Protein AF-A0AA35TMF4-F1 (afdb_monomer)

InterPro domains:
  IPR008631 Glycogen synthase [PF05693] (1-82)
  IPR008631 Glycogen synthase [PTHR10176] (1-85)

pLDDT: mean 75.42, std 18.81, range [42.94, 97.75]

Organism: Geodia barretti (NCBI:txid519541)

Radius of gyration: 23.65 Å; Cα contacts (8 Å, |Δi|>4): 12; chains: 1; bounding box: 67×36×55 Å

Solvent-accessible surface area (backbone atoms only — not comparable to full-atom values): 6091 Å² total; per-residue (Å²): 107,71,72,67,72,70,51,51,74,68,55,51,54,52,51,48,60,56,54,58,65,53,49,63,70,74,30,64,80,56,53,46,50,56,57,54,49,50,54,52,53,49,46,47,69,77,41,43,79,77,45,58,63,66,51,72,82,48,79,86,66,72,78,64,84,70,64,75,72,87,70,77,79,78,58,90,84,55,76,80,77,79,73,83,79,76,82,78,84,83,86,132

Structure (mmCIF, N/CA/C/O backbone):
data_AF-A0AA35TMF4-F1
#
_entry.id   AF-A0AA35TMF4-F1
#
loop_
_atom_site.group_PDB
_atom_site.id
_atom_site.type_symbol
_atom_site.label_atom_id
_atom_site.label_alt_id
_atom_site.label_comp_id
_atom_site.label_asym_id
_atom_site.label_entity_id
_atom_site.label_seq_id
_atom_site.pdbx_PDB_ins_code
_atom_site.Cartn_x
_atom_site.Cartn_y
_atom_site.Cartn_z
_atom_site.occupancy
_atom_site.B_iso_or_equiv
_atom_site.auth_seq_id
_atom_site.auth_comp_id
_atom_site.auth_asym_id
_atom_site.auth_atom_id
_atom_site.pdbx_PDB_model_num
ATOM 1 N N . MET A 1 1 ? 9.725 12.419 -15.929 1.00 88.06 1 MET A N 1
ATOM 2 C CA . MET A 1 1 ? 9.084 11.994 -17.198 1.00 88.06 1 MET A CA 1
ATOM 3 C C . MET A 1 1 ? 10.100 11.608 -18.267 1.00 88.06 1 MET A C 1
ATOM 5 O O . MET A 1 1 ? 9.965 10.519 -18.802 1.00 88.06 1 MET A O 1
ATOM 9 N N . PHE A 1 2 ? 11.145 12.407 -18.526 1.00 94.81 2 PHE A N 1
ATOM 10 C CA . PHE A 1 2 ? 12.210 12.052 -19.485 1.00 94.81 2 PHE A CA 1
ATOM 11 C C . PHE A 1 2 ? 12.851 10.673 -19.220 1.00 94.81 2 PHE A C 1
ATOM 13 O O . PHE A 1 2 ? 12.924 9.848 -20.124 1.00 94.81 2 PHE A O 1
ATOM 20 N N . GLU A 1 3 ? 13.195 10.373 -17.965 1.00 93.75 3 GLU A N 1
ATOM 21 C CA . GLU A 1 3 ? 13.762 9.072 -17.564 1.00 93.75 3 GLU A CA 1
ATOM 22 C C . GLU A 1 3 ? 12.813 7.885 -17.758 1.00 93.75 3 GLU A C 1
ATOM 24 O O . GLU A 1 3 ? 13.252 6.767 -17.998 1.00 93.75 3 GLU A O 1
ATOM 29 N N . PHE A 1 4 ? 11.502 8.110 -17.646 1.00 93.75 4 PHE A N 1
ATOM 30 C CA . PHE A 1 4 ? 10.509 7.066 -17.890 1.00 93.75 4 PHE A CA 1
ATOM 31 C C . PHE A 1 4 ? 10.425 6.749 -19.387 1.00 93.75 4 PHE A C 1
ATOM 33 O O . PHE A 1 4 ? 10.381 5.583 -19.781 1.00 93.75 4 PHE A O 1
ATOM 40 N N . CYS A 1 5 ? 10.478 7.786 -20.228 1.00 96.44 5 CYS A N 1
ATOM 41 C CA . CYS A 1 5 ? 10.482 7.638 -21.680 1.00 96.44 5 CYS A CA 1
ATOM 42 C C . CYS A 1 5 ? 11.766 6.976 -22.204 1.00 96.44 5 CYS A C 1
ATOM 44 O O . CYS A 1 5 ? 11.712 6.278 -23.214 1.00 96.44 5 CYS A O 1
ATOM 46 N N . SER A 1 6 ? 12.903 7.149 -21.522 1.00 96.50 6 SER A N 1
ATOM 47 C CA . SER A 1 6 ? 14.190 6.567 -21.925 1.00 96.50 6 SER A CA 1
ATOM 48 C C . SER A 1 6 ? 14.403 5.114 -21.476 1.00 96.50 6 SER A C 1
ATOM 50 O O . SER A 1 6 ? 15.430 4.514 -21.797 1.00 96.50 6 SER A O 1
ATOM 52 N N . GLN A 1 7 ? 13.448 4.502 -20.766 1.00 96.50 7 GLN A N 1
ATOM 53 C CA . GLN A 1 7 ? 13.576 3.117 -20.315 1.00 96.50 7 GLN A CA 1
ATOM 54 C C . GLN A 1 7 ? 13.588 2.124 -21.479 1.00 96.50 7 GLN A C 1
ATOM 56 O O . GLN A 1 7 ? 12.812 2.222 -22.428 1.00 96.50 7 GLN A O 1
ATOM 61 N N . THR A 1 8 ? 14.388 1.070 -21.358 1.00 97.75 8 THR A N 1
ATOM 62 C CA . THR A 1 8 ? 14.332 -0.091 -22.255 1.00 97.75 8 THR A CA 1
ATOM 63 C C . THR A 1 8 ? 13.056 -0.911 -22.032 1.00 97.75 8 THR A C 1
ATOM 65 O O . THR A 1 8 ? 12.442 -0.882 -20.961 1.00 97.75 8 THR A O 1
ATOM 68 N N . ARG A 1 9 ? 12.675 -1.740 -23.017 1.00 96.94 9 ARG A N 1
ATOM 69 C CA . ARG A 1 9 ? 11.545 -2.682 -22.880 1.00 96.94 9 ARG A CA 1
ATOM 70 C C . ARG A 1 9 ? 11.673 -3.561 -21.629 1.00 96.94 9 ARG A C 1
ATOM 72 O O . ARG A 1 9 ? 10.686 -3.769 -20.928 1.00 96.94 9 ARG A O 1
ATOM 79 N N . ARG A 1 10 ? 12.884 -4.048 -21.331 1.00 97.38 10 ARG A N 1
ATOM 80 C CA . ARG A 1 10 ? 13.156 -4.898 -20.161 1.00 97.38 10 ARG A CA 1
ATOM 81 C C . ARG A 1 10 ? 12.903 -4.157 -18.847 1.00 97.38 10 ARG A C 1
ATOM 83 O O . ARG A 1 10 ? 12.248 -4.707 -17.967 1.00 97.38 10 ARG A O 1
ATOM 90 N N . GLN A 1 11 ? 13.381 -2.919 -18.725 1.00 96.44 11 GLN A N 1
ATOM 91 C CA . GLN A 1 11 ? 13.165 -2.092 -17.532 1.00 96.44 11 GLN A CA 1
ATOM 92 C C . GLN A 1 11 ? 11.676 -1.814 -17.301 1.00 96.44 11 GLN A C 1
ATOM 94 O O . GLN A 1 11 ? 11.208 -2.001 -16.181 1.00 96.44 11 GLN A O 1
ATOM 99 N N . ARG A 1 12 ? 10.916 -1.494 -18.359 1.00 97.50 12 ARG A N 1
ATOM 100 C CA . ARG A 1 12 ? 9.462 -1.276 -18.259 1.00 97.50 12 ARG A CA 1
ATOM 101 C C . ARG A 1 12 ? 8.709 -2.515 -17.778 1.00 97.50 12 ARG A C 1
ATOM 103 O O . ARG A 1 12 ? 7.850 -2.406 -16.910 1.00 97.50 12 ARG A O 1
ATOM 110 N N . ILE A 1 13 ? 9.041 -3.699 -18.302 1.00 97.06 13 ILE A N 1
ATOM 111 C CA . ILE A 1 13 ? 8.417 -4.961 -17.865 1.00 97.06 13 ILE A CA 1
ATOM 112 C C . ILE A 1 13 ? 8.712 -5.224 -16.383 1.00 97.06 13 ILE A C 1
ATOM 114 O O . ILE A 1 13 ? 7.800 -5.563 -15.632 1.00 97.06 13 ILE A O 1
ATOM 118 N N . ILE A 1 14 ? 9.963 -5.037 -15.946 1.00 94.50 14 ILE A N 1
ATOM 119 C CA . ILE A 1 14 ? 10.348 -5.208 -14.538 1.00 94.50 14 ILE A CA 1
ATOM 120 C C . ILE A 1 14 ? 9.613 -4.202 -13.652 1.00 94.50 14 ILE A C 1
ATOM 122 O O . ILE A 1 14 ? 9.077 -4.596 -12.618 1.00 94.50 14 ILE A O 1
ATOM 126 N N . GLN A 1 15 ? 9.574 -2.927 -14.045 1.00 94.94 15 GLN A N 1
ATOM 127 C CA . GLN A 1 15 ? 8.875 -1.893 -13.290 1.00 94.94 15 GLN A CA 1
ATOM 128 C C . GLN A 1 15 ? 7.387 -2.224 -13.172 1.00 94.94 15 GLN A C 1
ATOM 130 O O . GLN A 1 15 ? 6.883 -2.238 -12.056 1.00 94.94 15 GLN A O 1
ATOM 135 N N . ARG A 1 16 ? 6.718 -2.604 -14.271 1.00 96.44 16 ARG A N 1
ATOM 136 C CA . ARG A 1 16 ? 5.315 -3.037 -14.242 1.00 96.44 16 ARG A CA 1
ATOM 137 C C . ARG A 1 16 ? 5.110 -4.212 -13.290 1.00 96.44 16 ARG A C 1
ATOM 139 O O . ARG A 1 16 ? 4.280 -4.117 -12.405 1.00 96.44 16 ARG A O 1
ATOM 146 N N . ASN A 1 17 ? 5.904 -5.278 -13.400 1.00 93.56 17 ASN A N 1
ATOM 147 C CA . ASN A 1 17 ? 5.769 -6.446 -12.521 1.00 93.56 17 ASN A CA 1
ATOM 148 C C . ASN A 1 17 ? 6.010 -6.103 -11.038 1.00 93.56 17 ASN A C 1
ATOM 150 O O . ASN A 1 17 ? 5.427 -6.734 -10.162 1.00 93.56 17 ASN A O 1
ATOM 154 N N . ARG A 1 18 ? 6.874 -5.121 -10.739 1.00 92.00 18 ARG A N 1
ATOM 155 C CA . ARG A 1 18 ? 7.051 -4.598 -9.374 1.00 92.00 18 ARG A CA 1
ATOM 156 C C . ARG A 1 18 ? 5.837 -3.793 -8.921 1.00 92.00 18 ARG A C 1
ATOM 158 O O . ARG A 1 18 ? 5.425 -3.958 -7.782 1.00 92.00 18 ARG A O 1
ATOM 165 N N . THR A 1 19 ? 5.274 -2.960 -9.793 1.00 93.56 19 THR A N 1
ATOM 166 C CA . THR A 1 19 ? 4.073 -2.167 -9.511 1.00 93.56 19 THR A CA 1
ATOM 167 C C . THR A 1 19 ? 2.840 -3.045 -9.310 1.00 93.56 19 THR A C 1
ATOM 169 O O . THR A 1 19 ? 2.098 -2.791 -8.373 1.00 93.56 19 THR A O 1
ATOM 172 N N . GLU A 1 20 ? 2.661 -4.111 -10.095 1.00 93.06 20 GLU A N 1
ATOM 173 C CA . GLU A 1 20 ? 1.570 -5.080 -9.898 1.00 93.06 20 GLU A CA 1
ATOM 174 C C . GLU A 1 20 ? 1.604 -5.679 -8.488 1.00 93.06 20 GLU A C 1
ATOM 176 O O . GLU A 1 20 ? 0.580 -5.766 -7.835 1.00 93.06 20 GLU A O 1
ATOM 181 N N . ARG A 1 21 ? 2.785 -5.984 -7.936 1.00 86.81 21 ARG A N 1
ATOM 182 C CA . ARG A 1 21 ? 2.902 -6.490 -6.551 1.00 86.81 21 ARG A CA 1
ATOM 183 C C . ARG A 1 21 ? 2.467 -5.493 -5.477 1.00 86.81 21 ARG A C 1
ATOM 185 O O . ARG A 1 21 ? 2.297 -5.882 -4.327 1.00 86.81 21 ARG A O 1
ATOM 192 N N . LEU A 1 22 ? 2.338 -4.210 -5.812 1.00 88.06 22 LEU A N 1
ATOM 193 C CA . LEU A 1 22 ? 1.827 -3.208 -4.880 1.00 88.06 22 LEU A CA 1
ATOM 194 C C . LEU A 1 22 ? 0.300 -3.297 -4.737 1.00 88.06 22 LEU A C 1
ATOM 196 O O . LEU A 1 22 ? -0.229 -2.711 -3.797 1.00 88.06 22 LEU A O 1
ATOM 200 N N . SER A 1 23 ? -0.413 -4.014 -5.619 1.00 89.81 23 SER A N 1
ATOM 201 C CA . SER A 1 23 ? -1.876 -4.137 -5.547 1.00 89.81 23 SER A CA 1
ATOM 202 C C . SER A 1 23 ? -2.350 -4.770 -4.240 1.00 89.81 23 SER A C 1
ATOM 204 O O . SER A 1 23 ? -3.376 -4.359 -3.710 1.00 89.81 23 SER A O 1
ATOM 206 N N . ASP A 1 24 ? -1.577 -5.698 -3.673 1.00 85.19 24 ASP A N 1
ATOM 207 C CA . ASP A 1 24 ? -1.898 -6.400 -2.421 1.00 85.19 24 ASP A CA 1
ATOM 208 C C . ASP A 1 24 ? -2.001 -5.452 -1.209 1.00 85.19 24 ASP A C 1
ATOM 210 O O . ASP A 1 24 ? -2.720 -5.724 -0.243 1.00 85.19 24 ASP A O 1
ATOM 214 N N . LEU A 1 25 ? -1.312 -4.304 -1.264 1.00 85.38 25 LEU A N 1
ATOM 215 C CA . LEU A 1 25 ? -1.426 -3.246 -0.253 1.00 85.38 25 LEU A CA 1
ATOM 216 C C . LEU A 1 25 ? -2.789 -2.559 -0.289 1.00 85.38 25 LEU A C 1
ATOM 218 O O . LEU A 1 25 ? -3.263 -2.050 0.727 1.00 85.38 25 LEU A O 1
ATOM 222 N N . LEU A 1 26 ? -3.376 -2.500 -1.479 1.00 89.31 26 LEU A N 1
ATOM 223 C CA . LEU A 1 26 ? -4.628 -1.814 -1.760 1.00 89.31 26 LEU A CA 1
ATOM 224 C C . LEU A 1 26 ? -5.817 -2.780 -1.761 1.00 89.31 26 LEU A C 1
ATOM 226 O O . LEU A 1 26 ? -6.943 -2.359 -2.020 1.00 89.31 26 LEU A O 1
ATOM 230 N N . ASP A 1 27 ? -5.586 -4.056 -1.450 1.00 90.31 27 ASP A N 1
ATOM 231 C CA . ASP A 1 27 ? -6.646 -5.043 -1.342 1.00 90.31 27 ASP A CA 1
ATOM 232 C C . ASP A 1 27 ? -7.466 -4.863 -0.057 1.00 90.31 27 ASP A C 1
ATOM 234 O O . ASP A 1 27 ? -6.959 -4.520 1.020 1.00 90.31 27 ASP A O 1
ATOM 238 N N . TRP A 1 28 ? -8.764 -5.146 -0.151 1.00 91.94 28 TRP A N 1
ATOM 239 C CA . TRP A 1 28 ? -9.684 -5.022 0.974 1.00 91.94 28 TRP A CA 1
ATOM 240 C C . TRP A 1 28 ? -9.402 -6.015 2.101 1.00 91.94 28 TRP A C 1
ATOM 242 O O . TRP A 1 28 ? -9.772 -5.726 3.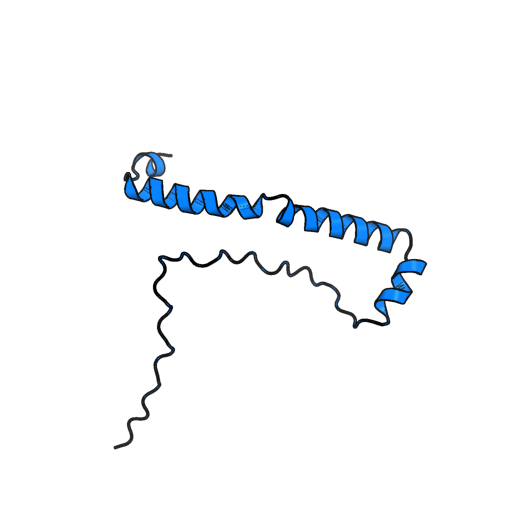242 1.00 91.94 28 TRP A O 1
ATOM 252 N N . GLN A 1 29 ? -8.725 -7.141 1.854 1.00 87.75 29 GLN A N 1
ATOM 253 C CA . GLN A 1 29 ? -8.292 -8.020 2.943 1.00 87.75 29 GLN A CA 1
ATOM 254 C C . GLN A 1 29 ? -7.291 -7.307 3.861 1.00 87.75 29 GLN A C 1
ATOM 256 O O . GLN A 1 29 ? -7.425 -7.372 5.090 1.00 87.75 29 GLN A O 1
ATOM 261 N N . THR A 1 30 ? -6.352 -6.558 3.275 1.00 86.69 30 THR A N 1
ATOM 262 C CA . THR A 1 30 ? -5.379 -5.738 4.007 1.00 86.69 30 THR A CA 1
ATOM 263 C C . THR A 1 30 ? -6.053 -4.504 4.609 1.00 86.69 30 THR A C 1
ATOM 265 O O . THR A 1 30 ? -6.016 -4.297 5.826 1.00 86.69 30 THR A O 1
ATOM 268 N N . LEU A 1 31 ? -6.747 -3.707 3.790 1.00 90.69 31 LEU A N 1
ATOM 269 C CA . LEU A 1 31 ? -7.366 -2.451 4.229 1.00 90.69 31 LEU A CA 1
ATOM 270 C C . LEU A 1 31 ? -8.502 -2.664 5.248 1.00 90.69 31 LEU A C 1
ATOM 272 O O . LEU A 1 31 ? -8.706 -1.855 6.158 1.00 90.69 31 LEU A O 1
ATOM 276 N N . GLY A 1 32 ? -9.218 -3.787 5.168 1.00 92.50 32 GLY A N 1
ATOM 277 C CA . GLY A 1 32 ? -10.311 -4.132 6.076 1.00 92.50 32 GLY A CA 1
ATOM 278 C C . GLY A 1 32 ? -9.880 -4.294 7.540 1.00 92.50 32 GLY A C 1
ATOM 279 O O . GLY A 1 32 ? -10.709 -4.166 8.447 1.00 92.50 32 GLY A O 1
ATOM 280 N N . GLN A 1 33 ? -8.591 -4.532 7.819 1.00 89.75 33 GLN A N 1
ATOM 281 C CA . GLN A 1 33 ? -8.061 -4.555 9.188 1.00 89.75 33 GLN A CA 1
ATOM 282 C C . GLN A 1 33 ? -8.227 -3.203 9.898 1.00 89.75 33 GLN A C 1
ATOM 284 O O . GLN A 1 33 ? -8.529 -3.173 11.098 1.00 89.75 33 GLN A O 1
ATOM 289 N N . TYR A 1 34 ? -8.092 -2.086 9.179 1.00 91.88 34 TYR A N 1
ATOM 290 C CA . TYR A 1 34 ? -8.249 -0.751 9.760 1.00 91.88 34 TYR A CA 1
ATOM 291 C C . TYR A 1 34 ? -9.693 -0.499 10.200 1.00 91.88 34 TYR A C 1
ATOM 293 O O . TYR A 1 34 ? -9.920 -0.037 11.317 1.00 91.88 34 TYR A O 1
ATOM 301 N N . TYR A 1 35 ? -10.677 -0.924 9.403 1.00 94.88 35 TYR A N 1
ATOM 302 C CA . TYR A 1 35 ? -12.094 -0.846 9.777 1.00 94.88 35 TYR A CA 1
ATOM 303 C C . TYR A 1 35 ? -12.426 -1.719 10.992 1.00 94.88 35 TYR A C 1
ATOM 305 O O . TYR A 1 35 ? -13.140 -1.283 11.896 1.00 94.88 35 TYR A O 1
ATOM 313 N N . ARG A 1 36 ? -11.887 -2.944 11.057 1.00 92.38 36 ARG A N 1
ATOM 314 C CA . ARG A 1 36 ? -12.052 -3.824 12.229 1.00 92.38 36 ARG A CA 1
ATOM 315 C C . ARG A 1 36 ? -11.470 -3.193 13.494 1.00 92.38 36 ARG A C 1
ATOM 317 O O . ARG A 1 36 ? -12.101 -3.232 14.548 1.00 92.38 36 ARG A O 1
ATOM 324 N N . THR A 1 37 ? -10.297 -2.579 13.375 1.00 91.19 37 THR A N 1
ATOM 325 C CA . THR A 1 37 ? -9.623 -1.902 14.489 1.00 91.19 37 THR A CA 1
ATOM 326 C C . THR A 1 37 ? -10.395 -0.661 14.940 1.00 91.19 37 THR A C 1
ATOM 328 O O . THR A 1 37 ? -10.605 -0.483 16.136 1.00 91.19 37 THR A O 1
ATOM 331 N N . ALA A 1 38 ? -10.890 0.154 14.004 1.00 94.12 38 ALA A N 1
ATOM 332 C CA . ALA A 1 38 ? -11.704 1.329 14.308 1.00 94.12 38 ALA A CA 1
ATOM 333 C C . ALA A 1 38 ? -13.002 0.960 15.045 1.00 94.12 38 ALA A C 1
ATOM 335 O O . ALA A 1 38 ? -13.320 1.569 16.063 1.00 94.12 38 ALA A O 1
ATOM 336 N N . ARG A 1 39 ? -13.708 -0.089 14.594 1.00 94.06 39 ARG A N 1
ATOM 337 C CA . ARG A 1 39 ? -14.917 -0.597 15.271 1.0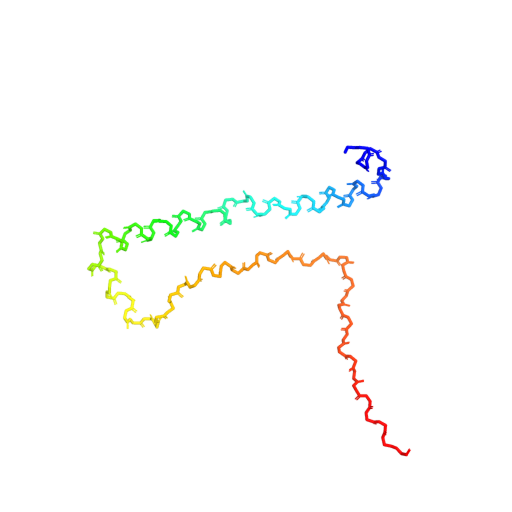0 94.06 39 ARG A CA 1
ATOM 338 C C . ARG A 1 39 ? -14.621 -1.081 16.686 1.00 94.06 39 ARG A C 1
ATOM 340 O O . ARG A 1 39 ? -15.353 -0.736 17.607 1.00 94.06 39 ARG A O 1
ATOM 347 N N . ARG A 1 40 ? -13.534 -1.840 16.868 1.00 90.44 40 ARG A 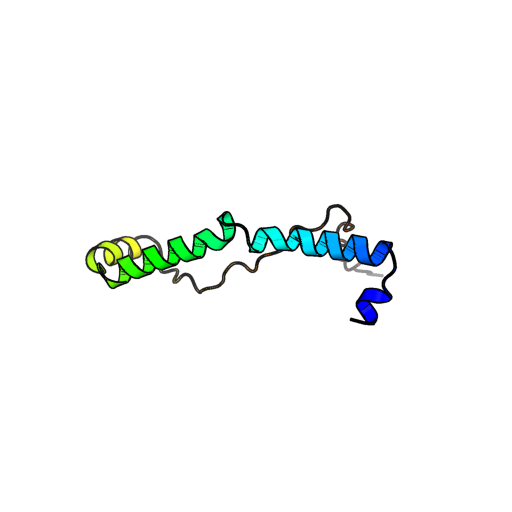N 1
ATOM 348 C CA . ARG A 1 40 ? -13.096 -2.284 18.198 1.00 90.44 40 ARG A CA 1
ATOM 349 C C . ARG A 1 40 ? -12.836 -1.087 19.114 1.00 90.44 40 ARG A C 1
ATOM 351 O O . ARG A 1 40 ? -13.375 -1.048 20.211 1.00 90.44 40 ARG A O 1
ATOM 358 N N . ARG A 1 41 ? -12.081 -0.094 18.637 1.00 89.88 41 ARG A N 1
ATOM 359 C CA . ARG A 1 41 ? -11.745 1.111 19.408 1.00 89.88 41 ARG A CA 1
ATOM 360 C C . ARG A 1 41 ? -12.979 1.943 19.767 1.00 89.88 41 ARG A C 1
ATOM 362 O O . ARG A 1 41 ? -13.050 2.463 20.875 1.00 89.88 41 ARG A O 1
ATOM 369 N N . ALA A 1 42 ? -13.949 2.060 18.860 1.00 93.25 42 ALA A N 1
ATOM 370 C CA . ALA A 1 42 ? -15.206 2.751 19.138 1.00 93.25 42 ALA A CA 1
ATOM 371 C C . ALA A 1 42 ? -15.965 2.076 20.289 1.00 93.25 42 ALA A C 1
ATOM 373 O O . ALA A 1 42 ? -16.322 2.750 21.248 1.00 93.25 42 ALA A O 1
ATOM 374 N N . LEU A 1 43 ? -16.116 0.747 20.246 1.00 89.81 43 LEU A N 1
ATOM 375 C CA . LEU A 1 43 ? -16.779 -0.013 21.311 1.00 89.81 43 LEU A CA 1
ATOM 376 C C . LEU A 1 43 ? -16.023 0.051 22.643 1.00 89.81 43 LEU A C 1
ATOM 378 O O . LEU A 1 43 ? -16.648 0.194 23.686 1.00 89.81 43 LEU A O 1
ATOM 382 N N . GLU A 1 44 ? -14.689 -0.005 22.619 1.00 88.31 44 GLU A N 1
ATOM 383 C CA . GLU A 1 44 ? -13.861 0.193 23.819 1.00 88.31 44 GLU A CA 1
ATOM 384 C C . GLU A 1 44 ? -14.061 1.584 24.439 1.00 88.31 44 GLU A C 1
ATOM 386 O O . GLU A 1 44 ? -13.957 1.734 25.653 1.00 88.31 44 GLU A O 1
ATOM 391 N N . THR A 1 45 ? -14.352 2.593 23.613 1.00 89.62 45 THR A N 1
ATOM 392 C CA . THR A 1 45 ? -14.562 3.975 24.062 1.00 89.62 45 THR A CA 1
ATOM 393 C C . THR A 1 45 ? -15.978 4.192 24.598 1.00 89.62 45 THR A C 1
ATOM 395 O O . THR A 1 45 ? -16.142 4.864 25.611 1.00 89.62 45 THR A O 1
ATOM 398 N N . THR A 1 46 ? -17.004 3.647 23.936 1.00 94.19 46 THR A N 1
ATOM 399 C CA . THR A 1 46 ? -18.410 3.864 24.320 1.00 94.19 46 THR A CA 1
ATOM 400 C C . THR A 1 46 ? -18.899 2.908 25.404 1.00 94.19 46 THR A C 1
ATOM 402 O O . THR A 1 46 ? -19.806 3.262 26.148 1.00 94.19 46 THR A O 1
ATOM 405 N N . HIS A 1 47 ? -18.313 1.711 25.485 1.00 90.75 47 HIS A N 1
ATOM 406 C CA . HIS A 1 47 ? -18.726 0.625 26.379 1.00 90.75 47 HIS A CA 1
ATOM 407 C C . HIS A 1 47 ? -17.528 0.016 27.132 1.00 90.75 47 HIS A C 1
ATOM 409 O O . HIS A 1 47 ? -17.253 -1.189 27.013 1.00 90.75 47 HIS A O 1
ATOM 415 N N . PRO A 1 48 ? -16.765 0.828 27.890 1.00 86.25 48 PRO A N 1
ATOM 416 C CA . PRO A 1 48 ? -15.565 0.368 28.584 1.00 86.25 48 PRO A CA 1
ATOM 417 C C . PRO A 1 48 ? -15.844 -0.763 29.587 1.00 86.25 48 PRO A C 1
ATOM 419 O O . PRO A 1 48 ? -15.010 -1.650 29.758 1.00 86.25 48 PRO A O 1
ATOM 422 N N . GLU A 1 49 ? -17.018 -0.796 30.211 1.00 85.31 49 GLU A N 1
ATOM 423 C CA . GLU A 1 49 ? -17.455 -1.806 31.180 1.00 85.31 49 GLU A CA 1
ATOM 424 C C . GLU A 1 49 ? -17.485 -3.232 30.604 1.00 85.31 49 GLU A C 1
ATOM 426 O O . GLU A 1 49 ? -17.093 -4.184 31.281 1.00 85.31 49 GLU A O 1
ATOM 431 N N . TYR A 1 50 ? -17.847 -3.383 29.326 1.00 78.25 50 TYR A N 1
ATOM 432 C CA . TYR A 1 50 ? -17.898 -4.683 28.647 1.00 78.25 50 TYR A CA 1
ATOM 433 C C . TYR A 1 50 ? -16.527 -5.147 28.133 1.00 78.25 50 TYR A C 1
ATOM 435 O O . TYR A 1 50 ? -16.308 -6.342 27.922 1.00 78.25 50 TYR A O 1
ATOM 443 N N . TYR A 1 51 ? -15.591 -4.215 27.935 1.00 70.31 51 TYR A N 1
ATOM 444 C CA . TYR A 1 51 ? -14.264 -4.492 27.373 1.00 70.31 51 TYR A CA 1
ATOM 445 C C . TYR A 1 51 ? -13.144 -4.525 28.425 1.00 70.31 51 TYR A C 1
ATOM 447 O O . TYR A 1 51 ? -12.121 -5.177 28.203 1.00 70.31 51 TYR A O 1
ATOM 455 N N . SER A 1 52 ? -13.344 -3.917 29.597 1.00 65.75 52 SER A N 1
ATOM 456 C CA . SER A 1 52 ? -12.378 -3.901 30.706 1.00 65.75 52 SER A CA 1
ATOM 457 C C . SER A 1 52 ? -12.162 -5.292 31.330 1.00 65.75 52 SER A C 1
ATOM 459 O O . SER A 1 52 ? -11.047 -5.621 31.738 1.00 65.75 52 SER A O 1
ATOM 461 N N . SER A 1 53 ? -13.181 -6.165 31.323 1.00 59.31 53 SER A N 1
ATOM 462 C CA . SER A 1 53 ? -13.079 -7.546 31.834 1.00 59.31 53 SER A CA 1
ATOM 463 C C . SER A 1 53 ? -12.298 -8.482 30.897 1.00 59.31 53 SER A C 1
ATOM 465 O O . SER A 1 53 ? -11.469 -9.268 31.357 1.00 59.31 53 SER A O 1
ATOM 467 N N . LYS A 1 54 ? -12.470 -8.350 29.572 1.00 57.94 54 LYS A N 1
ATOM 468 C CA . LYS A 1 54 ? -11.769 -9.164 28.557 1.00 57.94 54 LYS A CA 1
ATOM 469 C C . LYS A 1 54 ? -10.263 -8.900 28.483 1.00 57.94 54 LYS A C 1
ATOM 471 O O . LYS A 1 54 ? -9.516 -9.793 28.094 1.00 57.94 54 LYS A O 1
ATOM 476 N N . ARG A 1 55 ? -9.796 -7.706 28.869 1.00 56.78 55 ARG A N 1
ATOM 477 C CA . ARG A 1 55 ? -8.359 -7.366 28.864 1.00 56.78 55 ARG A CA 1
ATOM 478 C C . ARG A 1 55 ? -7.585 -7.877 30.083 1.00 56.78 55 ARG A C 1
ATOM 480 O O . ARG A 1 55 ? -6.361 -7.855 30.049 1.00 56.78 55 ARG A O 1
ATOM 487 N N . ARG A 1 56 ? -8.256 -8.344 31.145 1.00 52.78 56 ARG A N 1
ATOM 488 C CA . ARG A 1 56 ? -7.580 -8.830 32.365 1.00 52.78 56 ARG A CA 1
ATOM 489 C C . ARG A 1 56 ? -7.181 -10.311 32.332 1.00 52.78 56 ARG A C 1
ATOM 491 O O . ARG A 1 56 ? -6.358 -10.707 33.146 1.00 52.78 56 ARG A O 1
ATOM 498 N N . GLY A 1 57 ? -7.704 -11.107 31.392 1.00 48.47 57 GLY A N 1
ATOM 499 C CA . GLY A 1 57 ? -7.380 -12.540 31.250 1.00 48.47 57 GLY A CA 1
ATOM 500 C C . GLY A 1 57 ? -6.373 -12.888 30.145 1.00 48.47 57 GLY A C 1
ATOM 501 O O . GLY A 1 57 ? -5.873 -14.004 30.097 1.00 48.47 57 GLY A O 1
ATOM 502 N N . SER A 1 58 ? -6.051 -11.944 29.262 1.00 53.75 58 SER A N 1
ATOM 503 C CA . SER A 1 58 ? -5.035 -12.104 28.221 1.00 53.75 58 SER A CA 1
ATOM 504 C C . SER A 1 58 ? -4.096 -10.923 28.360 1.00 53.75 58 SER A C 1
ATOM 506 O O . SER A 1 58 ? -4.547 -9.790 28.206 1.00 53.75 58 SER A O 1
ATOM 508 N N . GLY A 1 59 ? -2.837 -11.196 28.715 1.00 42.94 59 GLY A N 1
ATOM 509 C CA . GLY A 1 59 ? -1.824 -10.212 29.088 1.00 42.94 59 GLY A CA 1
ATOM 510 C C . GLY A 1 59 ? -1.894 -8.923 28.276 1.00 42.94 59 GLY A C 1
ATOM 511 O O . GLY A 1 59 ? -2.153 -8.946 27.074 1.00 42.94 59 GLY A O 1
ATOM 512 N N . SER A 1 60 ? -1.674 -7.809 28.974 1.00 44.88 60 SER A N 1
ATOM 513 C CA . SER A 1 60 ? -1.591 -6.440 28.469 1.00 44.88 60 SER A CA 1
ATOM 514 C C . SER A 1 60 ? -0.575 -6.293 27.324 1.00 44.88 60 SER A C 1
ATOM 516 O O . SER A 1 60 ? 0.464 -5.658 27.460 1.00 44.88 60 SER A O 1
ATOM 518 N N . ALA A 1 61 ? -0.901 -6.823 26.155 1.00 45.41 61 ALA A N 1
ATOM 519 C CA . ALA A 1 61 ? -0.425 -6.325 24.892 1.00 45.41 61 ALA A CA 1
ATOM 520 C C . ALA A 1 61 ? -1.386 -5.192 24.549 1.00 45.41 61 ALA A C 1
ATOM 522 O O . ALA A 1 61 ? -2.471 -5.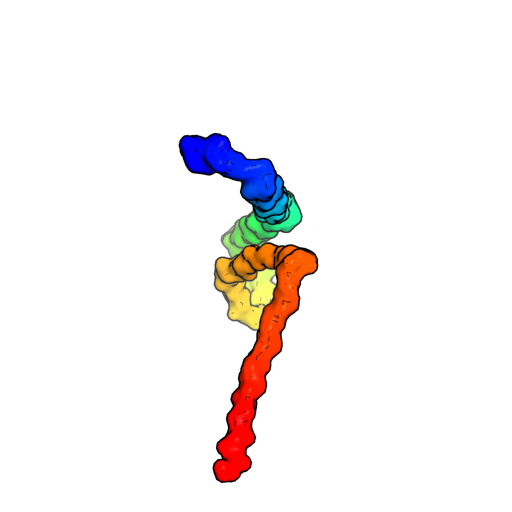384 23.996 1.00 45.41 61 ALA A O 1
ATOM 523 N N . THR A 1 62 ? -1.024 -3.971 24.933 1.00 45.53 62 THR A N 1
ATOM 524 C CA . THR A 1 62 ? -1.244 -2.865 24.006 1.00 45.53 62 THR A CA 1
ATOM 525 C C . THR A 1 62 ? -0.786 -3.384 22.640 1.00 45.53 62 THR A C 1
ATOM 527 O O . THR A 1 62 ? 0.369 -3.801 22.522 1.00 45.53 62 THR A O 1
ATOM 530 N N . PRO A 1 63 ? -1.644 -3.468 21.607 1.00 49.31 63 PRO A N 1
ATOM 531 C CA . PRO A 1 63 ? -1.109 -3.564 20.270 1.00 49.31 63 PRO A CA 1
ATOM 532 C C . PRO A 1 63 ? -0.454 -2.204 20.061 1.00 49.31 63 PRO A C 1
ATOM 534 O O . PRO A 1 63 ? -1.094 -1.243 19.637 1.00 49.31 63 PRO A O 1
ATOM 537 N N . THR A 1 64 ? 0.819 -2.098 20.458 1.00 44.06 64 THR A N 1
ATOM 538 C CA . THR A 1 64 ? 1.725 -1.160 19.824 1.00 44.06 64 THR A CA 1
ATOM 539 C C . THR A 1 64 ? 1.419 -1.275 18.343 1.00 44.06 64 THR A C 1
ATOM 541 O O . THR A 1 64 ? 1.287 -2.371 17.792 1.00 44.06 64 THR A O 1
ATOM 544 N N . SER A 1 65 ? 1.166 -0.136 17.726 1.00 51.56 65 SER A N 1
ATOM 545 C CA . SER A 1 65 ? 0.827 0.027 16.323 1.00 51.56 65 SER A CA 1
ATOM 546 C C . SER A 1 65 ? 1.977 -0.390 15.398 1.00 51.56 65 SER A C 1
ATOM 548 O O . SER A 1 65 ? 2.147 0.184 14.325 1.00 51.56 65 SER A O 1
ATOM 550 N N . SER A 1 66 ? 2.774 -1.392 15.773 1.00 46.22 66 SER A N 1
ATOM 551 C CA . SER A 1 66 ? 3.567 -2.178 14.852 1.00 46.22 66 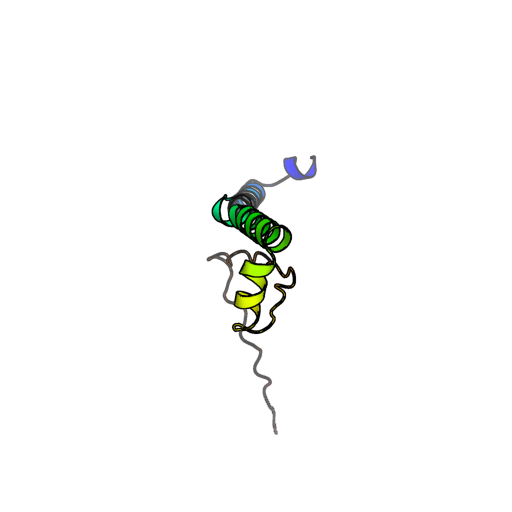SER A CA 1
ATOM 552 C C . SER A 1 66 ? 2.593 -2.996 14.013 1.00 46.22 66 SER A C 1
ATOM 554 O O . SER A 1 66 ? 2.367 -4.184 14.241 1.00 46.22 66 SER A O 1
ATOM 556 N N . THR A 1 67 ? 1.992 -2.334 13.024 1.00 55.22 67 THR A N 1
ATOM 557 C CA . THR A 1 67 ? 1.618 -3.018 11.789 1.00 55.22 67 THR A CA 1
ATOM 558 C C . THR A 1 67 ? 2.854 -3.838 11.423 1.00 55.22 67 THR A C 1
ATOM 560 O O . THR A 1 67 ? 3.911 -3.220 11.255 1.00 55.22 67 THR A O 1
ATOM 563 N N . PRO A 1 68 ? 2.812 -5.185 11.419 1.00 54.44 68 PRO A N 1
ATOM 564 C CA . PRO A 1 68 ? 3.948 -5.956 10.944 1.00 54.44 68 PRO A CA 1
ATOM 565 C C . PRO A 1 68 ? 4.237 -5.406 9.555 1.00 54.44 68 PRO A C 1
ATOM 567 O O . PRO A 1 68 ? 3.356 -5.442 8.697 1.00 54.44 68 PRO A O 1
ATOM 570 N N . GLY A 1 69 ? 5.397 -4.756 9.398 1.00 56.44 69 GLY A N 1
ATOM 571 C CA . GLY A 1 69 ? 5.728 -4.044 8.171 1.00 56.44 69 GLY A CA 1
ATOM 572 C C . GLY A 1 69 ? 5.456 -4.983 7.011 1.00 56.44 69 GLY A C 1
ATOM 573 O O . GLY A 1 69 ? 5.934 -6.119 7.039 1.00 56.44 69 GLY A O 1
ATOM 574 N N . PHE A 1 70 ? 4.606 -4.552 6.079 1.00 61.50 70 PHE A N 1
ATOM 575 C CA . PHE A 1 70 ? 4.201 -5.368 4.946 1.00 61.50 70 PHE A CA 1
ATOM 576 C C . PHE A 1 70 ? 5.470 -5.814 4.220 1.00 61.50 70 PHE A C 1
ATOM 578 O O . PHE A 1 70 ? 6.165 -5.014 3.592 1.00 61.50 70 PHE A O 1
ATOM 585 N N . ARG A 1 71 ? 5.840 -7.082 4.408 1.00 63.03 71 ARG A N 1
ATOM 586 C CA . ARG A 1 71 ? 7.025 -7.669 3.797 1.00 63.03 71 ARG A CA 1
ATOM 587 C C . ARG A 1 71 ? 6.574 -8.299 2.501 1.00 63.03 71 ARG A C 1
ATOM 589 O O . ARG A 1 71 ? 5.812 -9.260 2.519 1.00 63.03 71 ARG A O 1
ATOM 596 N N . TYR A 1 72 ? 7.053 -7.747 1.393 1.00 62.75 72 TYR A N 1
ATOM 597 C CA . TYR A 1 72 ? 6.820 -8.340 0.087 1.00 62.75 72 TYR A CA 1
ATOM 598 C C . TYR A 1 72 ? 7.330 -9.784 0.092 1.00 62.75 72 TYR A C 1
ATOM 600 O O . TYR A 1 72 ? 8.470 -10.017 0.514 1.00 62.75 72 TYR A O 1
ATOM 608 N N . PRO A 1 73 ? 6.526 -10.755 -0.370 1.00 66.75 73 PRO A N 1
ATOM 609 C CA . PRO A 1 73 ? 7.029 -12.098 -0.590 1.00 66.75 73 PRO A CA 1
ATOM 610 C C . PRO A 1 73 ? 8.210 -12.028 -1.565 1.00 66.75 73 PRO A C 1
ATOM 612 O O . PRO A 1 73 ? 8.169 -11.309 -2.572 1.00 66.75 73 PRO A O 1
ATOM 615 N N . ARG A 1 74 ? 9.293 -12.742 -1.232 1.00 63.38 74 ARG A N 1
ATOM 616 C CA . ARG A 1 74 ? 10.496 -12.760 -2.068 1.00 63.38 74 ARG A CA 1
ATOM 617 C C . ARG A 1 74 ? 10.136 -13.277 -3.463 1.00 63.38 74 ARG A C 1
ATOM 619 O O . ARG A 1 74 ? 9.363 -14.231 -3.575 1.00 63.38 74 ARG A O 1
ATOM 626 N N . PRO A 1 75 ? 10.654 -12.663 -4.539 1.00 66.12 75 PRO A N 1
ATOM 627 C CA . PRO A 1 75 ? 10.432 -13.185 -5.876 1.00 66.12 75 PRO A CA 1
ATOM 628 C C . PRO A 1 75 ? 10.994 -14.606 -5.991 1.00 66.12 75 PRO A C 1
ATOM 630 O O . PRO A 1 75 ? 12.112 -14.853 -5.559 1.00 66.12 75 PRO A O 1
ATOM 633 N N . LEU A 1 76 ? 10.276 -15.505 -6.673 1.00 58.91 76 LEU A N 1
ATOM 634 C CA . LEU A 1 76 ? 10.780 -16.852 -7.003 1.00 58.91 76 LEU A CA 1
ATOM 635 C C . LEU A 1 76 ? 12.115 -16.830 -7.769 1.00 58.91 76 LEU A C 1
ATOM 637 O O . LEU A 1 76 ? 12.838 -17.815 -7.791 1.00 58.91 76 LEU A O 1
ATOM 641 N N . SER A 1 77 ? 12.415 -15.711 -8.426 1.00 66.44 77 SER A N 1
ATOM 642 C CA . SER A 1 77 ? 13.643 -15.491 -9.183 1.00 66.44 77 SER A CA 1
ATOM 643 C C . SER A 1 77 ? 14.799 -14.922 -8.352 1.00 66.44 77 SER A C 1
ATOM 645 O O . SER A 1 77 ? 15.861 -14.680 -8.918 1.00 66.44 77 SER A O 1
ATOM 647 N N . GLU A 1 78 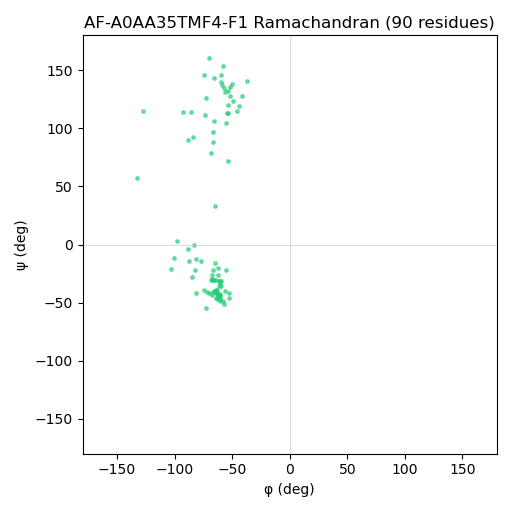? 14.604 -14.607 -7.065 1.00 67.56 78 GLU A N 1
ATOM 648 C CA . GLU A 1 78 ? 15.731 -14.246 -6.198 1.00 67.56 78 GLU A CA 1
ATOM 649 C C . GLU A 1 78 ? 16.532 -15.512 -5.878 1.00 67.56 78 GLU A C 1
ATOM 651 O O . GLU A 1 78 ? 15.945 -16.487 -5.404 1.00 67.56 78 GLU A O 1
ATOM 656 N N . PRO A 1 79 ? 17.856 -15.5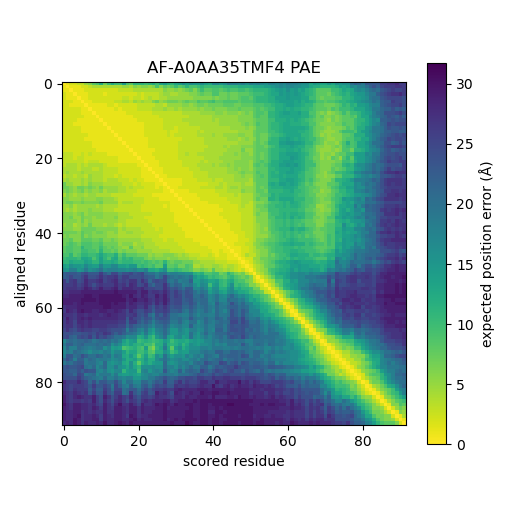28 -6.119 1.00 64.75 79 PRO A N 1
ATOM 657 C CA . PRO A 1 79 ? 18.679 -16.635 -5.662 1.00 64.75 79 PRO A CA 1
ATOM 658 C C . PRO A 1 79 ? 18.578 -16.746 -4.132 1.00 64.75 79 PRO A C 1
ATOM 660 O O . PRO A 1 79 ? 18.457 -15.717 -3.454 1.00 64.75 79 PRO A O 1
ATOM 663 N N . PRO A 1 80 ? 18.623 -17.966 -3.567 1.00 63.56 80 PRO A N 1
ATOM 664 C CA . PRO A 1 80 ? 18.657 -18.139 -2.122 1.00 63.56 80 PRO A CA 1
ATOM 665 C C . PRO A 1 80 ? 19.817 -17.321 -1.545 1.00 63.56 80 PRO A C 1
ATOM 667 O O . PRO A 1 80 ? 20.930 -17.338 -2.078 1.00 63.56 80 PRO A O 1
ATOM 670 N N . SER A 1 81 ? 19.535 -16.551 -0.491 1.00 67.38 81 SER A N 1
ATOM 671 C CA . SER A 1 81 ? 20.551 -15.754 0.208 1.00 67.38 81 SER A CA 1
ATOM 672 C C . SER A 1 81 ? 21.729 -16.663 0.573 1.00 67.38 81 SER A C 1
ATOM 674 O O . SER A 1 81 ? 21.494 -17.780 1.037 1.00 67.38 81 SER A O 1
ATOM 676 N N . ARG A 1 82 ? 22.972 -16.201 0.356 1.00 50.69 82 ARG A N 1
ATOM 677 C CA . ARG A 1 82 ? 24.178 -16.968 0.716 1.00 50.69 82 ARG A CA 1
ATOM 678 C C . ARG A 1 82 ? 24.065 -17.461 2.168 1.00 50.69 82 ARG A C 1
ATOM 680 O O . ARG A 1 82 ? 23.610 -16.678 3.009 1.00 50.69 82 ARG A O 1
ATOM 687 N N . PRO A 1 83 ? 24.458 -18.711 2.469 1.00 53.28 83 PRO A N 1
ATOM 688 C CA . PRO A 1 83 ? 24.572 -19.151 3.853 1.00 53.28 83 PRO A CA 1
ATOM 689 C C . PRO A 1 83 ? 25.565 -18.243 4.601 1.00 53.28 83 PRO A C 1
ATOM 691 O O . PRO A 1 83 ? 26.435 -17.645 3.952 1.00 53.28 83 PRO A O 1
ATOM 694 N N . PRO A 1 84 ? 25.439 -18.104 5.934 1.00 51.22 84 PRO A N 1
ATOM 695 C CA . PRO A 1 84 ? 26.460 -17.444 6.736 1.00 51.22 84 PRO A CA 1
ATOM 696 C C . PR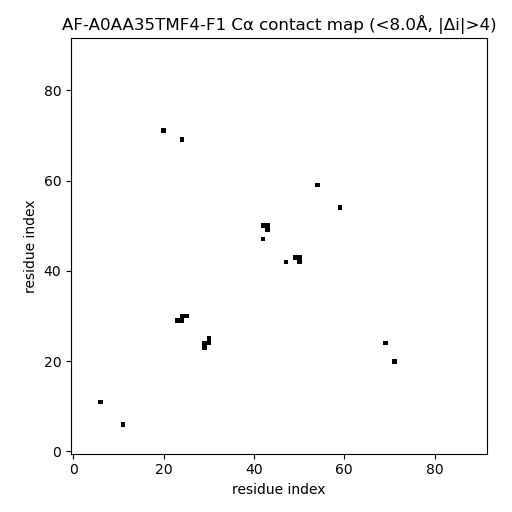O A 1 84 ? 27.807 -18.086 6.406 1.00 51.22 84 PRO A C 1
ATOM 698 O O . PRO A 1 84 ? 27.912 -19.310 6.394 1.00 51.22 84 PRO A O 1
ATOM 701 N N . SER A 1 85 ? 28.801 -17.270 6.064 1.00 52.38 85 SER A N 1
ATOM 702 C CA . SER A 1 85 ? 30.180 -17.722 5.913 1.00 52.38 85 SER A CA 1
ATOM 703 C C . SER A 1 85 ? 30.590 -18.412 7.211 1.00 52.38 85 SER A C 1
ATOM 705 O O . SER A 1 85 ? 30.634 -17.744 8.246 1.00 52.38 85 SER A O 1
ATOM 707 N N . GLU A 1 86 ? 30.823 -19.727 7.162 1.00 50.00 86 GLU A N 1
ATOM 708 C CA . GLU A 1 86 ? 31.507 -20.426 8.245 1.00 50.00 86 GLU A CA 1
ATOM 709 C C . GLU A 1 86 ? 32.826 -19.698 8.483 1.00 50.00 86 GLU A C 1
ATOM 711 O O . GLU A 1 86 ? 33.628 -19.506 7.565 1.00 50.00 86 GLU A O 1
ATOM 716 N N . ILE A 1 87 ? 32.972 -19.196 9.706 1.00 53.88 87 ILE A N 1
ATOM 717 C CA . ILE A 1 87 ? 34.243 -18.729 10.223 1.00 53.88 87 ILE A CA 1
ATOM 718 C C . ILE A 1 87 ? 35.095 -20.003 10.299 1.00 53.88 87 ILE A C 1
ATOM 720 O O . ILE A 1 87 ? 34.777 -20.924 11.045 1.00 53.88 87 ILE A O 1
ATOM 724 N N . GLY A 1 88 ? 36.051 -20.137 9.384 1.00 46.56 88 GLY A N 1
ATOM 725 C CA . GLY A 1 88 ? 37.033 -21.208 9.441 1.00 46.56 88 GLY A CA 1
ATOM 726 C C . GLY A 1 88 ? 38.002 -20.870 10.560 1.00 46.56 88 GLY A C 1
ATOM 727 O O . GLY A 1 88 ? 38.718 -19.873 10.466 1.00 46.56 88 GLY A O 1
ATOM 728 N N . ASP A 1 89 ? 37.959 -21.655 11.628 1.00 53.31 89 ASP A N 1
ATOM 729 C CA . ASP A 1 89 ? 39.048 -21.762 12.585 1.00 53.31 89 ASP A CA 1
ATOM 730 C C . ASP A 1 89 ? 40.235 -22.416 11.852 1.00 53.31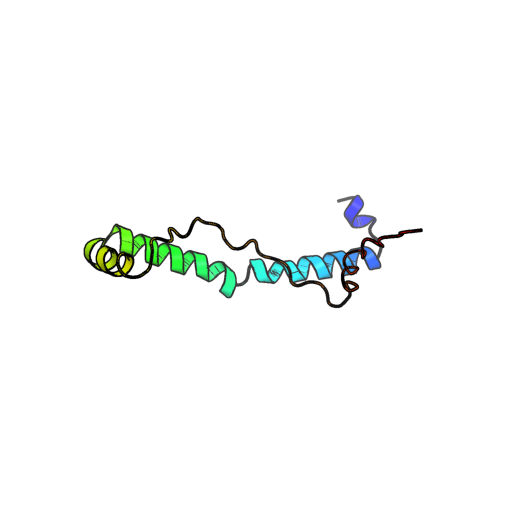 89 ASP A C 1
ATOM 732 O O . ASP A 1 89 ? 40.268 -23.632 11.684 1.00 53.31 89 ASP A O 1
ATOM 736 N N . ASP A 1 90 ? 41.176 -21.612 11.350 1.00 56.25 90 ASP A N 1
ATOM 737 C CA . ASP A 1 90 ? 42.494 -22.096 10.921 1.00 56.25 90 ASP A CA 1
ATOM 738 C C . ASP A 1 90 ? 43.435 -22.061 12.144 1.00 56.25 90 ASP A C 1
ATOM 740 O O . ASP A 1 90 ? 44.066 -21.041 12.438 1.00 56.25 90 ASP A O 1
ATOM 744 N N . GLU A 1 91 ? 43.479 -23.174 12.887 1.00 56.78 91 GLU A N 1
ATOM 745 C CA . GLU A 1 91 ? 44.634 -23.578 13.701 1.00 56.78 91 GLU A CA 1
ATOM 746 C C . GLU A 1 91 ? 45.618 -24.353 12.807 1.00 56.78 91 GLU A C 1
ATOM 748 O O . GLU A 1 91 ? 45.274 -25.434 12.335 1.00 56.78 91 GLU A O 1
ATOM 753 N N . ASP A 1 92 ? 46.813 -23.795 12.579 1.00 51.28 92 ASP A N 1
ATOM 754 C CA . ASP A 1 92 ? 48.133 -24.473 12.579 1.00 51.28 92 ASP A CA 1
ATOM 755 C C . ASP A 1 92 ? 49.270 -23.447 12.367 1.00 51.28 92 ASP A C 1
ATOM 757 O O . ASP A 1 92 ? 49.247 -22.696 11.361 1.00 51.28 92 ASP A O 1
#

Sequence (92 aa):
MFEFCSQTRRQRIIQRNRTERLSDLLDWQTLGQYYRTARRRALETTHPEYYSSKRRGSGSATPTSSTPGFRYPRPLSEPPSRPPSEIGDDED

Secondary structure (DSSP, 8-state):
-HHHHT--HHHHHHHHHHHHTTGGGGSHHHHHHHHHHHHHHHHHHH-HHHHHTTTSSS------S------PPPPTTSPPPPPP--------

Foldseek 3Di:
DVVVVPDDPVRVVVVVVVVVLCVVCVDCVNVVVVVVVVVVVVCCVVPVVVVVVVDVPDDPPPVPPPPVPPDRDDDPPDDPDDDPPPPDPDDD

Mean predicted aligned error: 13.77 Å